Protein AF-A0A257LM14-F1 (afdb_monomer_lite)

Sequence (105 aa):
MKANSSKTSAGATAELETVQTRSSAEALLVGLDWGTNISSVVTALRGSNEIVAKELIPTVVGYAKEGVLPGVLPDDSKVLFGRMALKHKSNLTLVRPLRGGVIHD

Secondary structure (DSSP, 8-state):
--------------------------PEEEEEEE-SSEEEEEEEETT---EEEEEEEE--EEEEPTTPPTTSSGGG-SEEEHHHHHHTGGGEEEE-SEETTEE--

Structure (mmCIF, N/CA/C/O backbone):
data_AF-A0A257LM14-F1
#
_entry.id   AF-A0A257LM14-F1
#
loop_
_atom_site.group_PDB
_atom_site.id
_atom_site.type_symbol
_atom_site.label_atom_id
_atom_site.label_alt_id
_atom_site.label_comp_id
_atom_site.label_asym_id
_atom_site.label_entity_id
_atom_site.label_seq_id
_atom_site.pdbx_PDB_ins_code
_atom_site.Cartn_x
_atom_site.Cartn_y
_atom_site.Cartn_z
_atom_site.occupancy
_atom_site.B_iso_or_equiv
_atom_site.auth_seq_id
_atom_site.auth_comp_id
_atom_site.auth_asym_id
_atom_site.auth_atom_id
_atom_site.pdbx_PDB_model_num
ATOM 1 N N . MET A 1 1 ? 24.226 66.674 -63.026 1.00 42.97 1 MET A N 1
ATOM 2 C CA . MET A 1 1 ? 22.933 66.162 -63.534 1.00 42.97 1 MET A CA 1
ATOM 3 C C . MET A 1 1 ? 23.087 64.708 -63.959 1.00 42.97 1 MET A C 1
ATOM 5 O O . MET A 1 1 ? 23.716 64.465 -64.975 1.00 42.97 1 MET A O 1
ATOM 9 N N . LYS A 1 2 ? 22.568 63.765 -63.167 1.00 39.91 2 LYS A N 1
ATOM 10 C CA . LYS A 1 2 ? 21.621 62.691 -63.534 1.00 39.91 2 LYS A CA 1
ATOM 11 C C . LYS A 1 2 ? 21.447 61.797 -62.299 1.00 39.91 2 LYS A C 1
ATOM 13 O O . LYS A 1 2 ? 22.424 61.416 -61.667 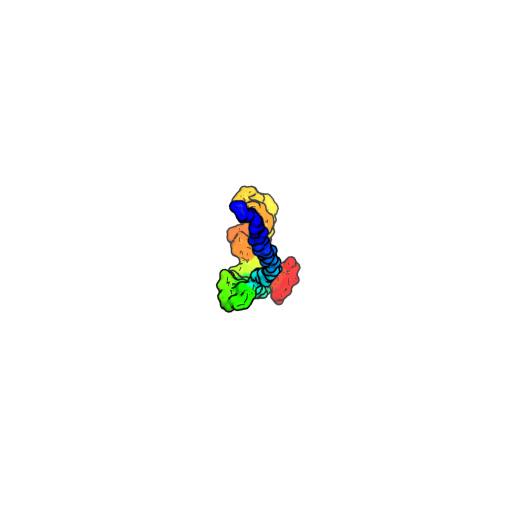1.00 39.91 2 LYS A O 1
ATOM 18 N N . ALA A 1 3 ? 20.189 61.587 -61.929 1.00 40.19 3 ALA A N 1
ATOM 19 C CA . ALA A 1 3 ? 19.737 60.820 -60.776 1.00 40.19 3 ALA A CA 1
ATOM 20 C C . ALA A 1 3 ? 19.376 59.375 -61.172 1.00 40.19 3 ALA A C 1
ATOM 22 O O . ALA A 1 3 ? 19.309 59.068 -62.363 1.00 40.19 3 ALA A O 1
ATOM 23 N N . ASN A 1 4 ? 19.014 58.594 -60.145 1.00 35.81 4 ASN A N 1
ATOM 24 C CA . ASN A 1 4 ? 18.319 57.295 -60.134 1.00 35.81 4 ASN A CA 1
ATOM 25 C C . ASN A 1 4 ? 19.172 56.031 -60.360 1.00 35.81 4 ASN A C 1
ATOM 27 O O . ASN A 1 4 ? 20.073 56.024 -61.183 1.00 35.81 4 ASN A O 1
ATOM 31 N N . SER A 1 5 ? 18.925 54.901 -59.686 1.00 37.81 5 SER A N 1
ATOM 32 C CA . SER A 1 5 ? 17.835 54.522 -58.770 1.00 37.81 5 SER A CA 1
ATOM 33 C C . SER A 1 5 ? 18.289 53.447 -57.779 1.00 37.81 5 SER A C 1
ATOM 35 O O . SER A 1 5 ? 19.146 52.619 -58.084 1.00 37.81 5 SER A O 1
ATOM 37 N N . SER A 1 6 ? 17.613 53.416 -56.635 1.00 46.28 6 SER A N 1
ATOM 38 C CA . SER A 1 6 ? 17.588 52.343 -55.645 1.00 46.28 6 SER A CA 1
ATOM 39 C C . SER A 1 6 ? 17.247 50.967 -56.234 1.00 46.28 6 SER A C 1
ATOM 41 O O . SER A 1 6 ? 16.349 50.829 -57.064 1.00 46.28 6 SER A O 1
ATOM 43 N N . LYS A 1 7 ? 17.900 49.924 -55.712 1.00 43.12 7 LYS A N 1
ATOM 44 C CA . LYS A 1 7 ? 17.311 48.584 -55.590 1.00 43.12 7 LYS A CA 1
ATOM 45 C C . LYS A 1 7 ? 17.601 48.054 -54.193 1.00 43.12 7 LYS A C 1
ATOM 47 O O . LYS A 1 7 ? 18.682 47.554 -53.906 1.00 43.12 7 LYS A O 1
ATOM 52 N N . THR A 1 8 ? 16.611 48.211 -53.328 1.00 41.47 8 THR A N 1
ATOM 53 C CA . THR A 1 8 ? 16.487 47.512 -52.054 1.00 41.47 8 THR A CA 1
ATOM 54 C C . THR A 1 8 ? 16.353 46.023 -52.366 1.00 41.47 8 THR A C 1
ATOM 56 O O . THR A 1 8 ? 15.408 45.629 -53.051 1.00 41.47 8 THR A O 1
ATOM 59 N N . SER A 1 9 ? 17.296 45.190 -51.924 1.00 43.09 9 SER A N 1
ATOM 60 C CA . SER A 1 9 ? 17.082 43.744 -51.930 1.00 43.09 9 SER A CA 1
ATOM 61 C C . SER A 1 9 ? 16.272 43.402 -50.683 1.00 43.09 9 SER A C 1
ATOM 63 O O . SER A 1 9 ? 16.743 43.509 -49.554 1.00 43.09 9 SER A O 1
ATOM 65 N N . ALA A 1 10 ? 15.0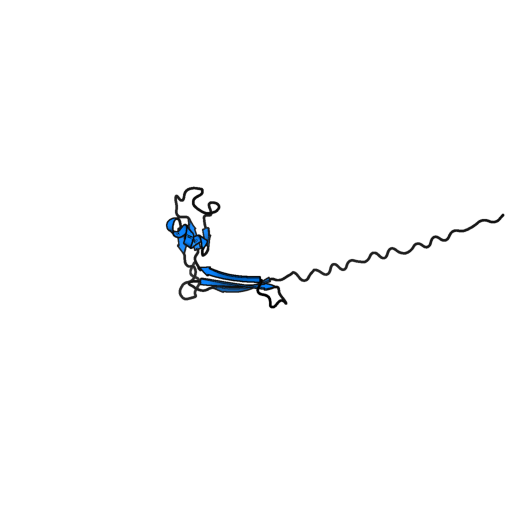03 43.064 -50.896 1.00 47.72 10 ALA A N 1
ATOM 66 C CA . ALA A 1 10 ? 14.186 42.416 -49.888 1.00 47.72 10 ALA A CA 1
ATOM 67 C C . ALA A 1 10 ? 14.758 41.007 -49.685 1.00 47.72 10 ALA A C 1
ATOM 69 O O . ALA A 1 10 ? 14.503 40.100 -50.476 1.00 47.72 10 ALA A O 1
ATOM 70 N N . GLY A 1 11 ? 15.613 40.854 -48.674 1.00 38.16 11 GLY A N 1
ATOM 71 C CA . GLY A 1 11 ? 16.043 39.548 -48.198 1.00 38.16 11 GLY A CA 1
ATOM 72 C C . GLY A 1 11 ? 14.843 38.855 -47.569 1.00 38.16 11 GLY A C 1
ATOM 73 O O . GLY A 1 11 ? 14.321 39.325 -46.562 1.00 38.16 11 GLY A O 1
ATOM 74 N N . ALA A 1 12 ? 14.381 37.786 -48.211 1.00 43.88 12 ALA A N 1
ATOM 75 C CA . ALA A 1 12 ? 13.285 36.958 -47.746 1.00 43.88 12 ALA A CA 1
ATOM 76 C C . ALA A 1 12 ? 13.531 36.509 -46.297 1.00 43.88 12 ALA A C 1
ATOM 78 O O . ALA A 1 12 ? 14.505 35.814 -46.006 1.00 43.88 12 ALA A O 1
ATOM 79 N N . THR A 1 13 ? 12.636 36.898 -45.393 1.00 45.09 13 THR A N 1
ATOM 80 C CA . THR A 1 13 ? 12.479 36.247 -44.095 1.00 45.09 13 THR A CA 1
ATOM 81 C C . THR A 1 13 ? 11.970 34.839 -44.357 1.00 45.09 13 THR A C 1
ATOM 83 O O . THR A 1 13 ? 10.777 34.627 -44.559 1.00 45.09 13 THR A O 1
ATOM 86 N N . ALA A 1 14 ? 12.888 33.877 -44.411 1.00 50.44 14 ALA A N 1
ATOM 87 C CA . ALA A 1 14 ? 12.535 32.484 -44.221 1.00 50.44 14 ALA A CA 1
ATOM 88 C C . ALA A 1 14 ? 12.097 32.349 -42.760 1.00 50.44 14 ALA A C 1
ATOM 90 O O . ALA A 1 14 ? 12.934 32.320 -41.856 1.00 50.44 14 ALA A O 1
ATOM 91 N N . GLU A 1 15 ? 10.786 32.343 -42.521 1.00 53.72 15 GLU A N 1
ATOM 92 C CA . GLU A 1 15 ? 10.265 31.801 -41.275 1.00 53.72 15 GLU A CA 1
ATOM 93 C C . GLU A 1 15 ? 10.714 30.342 -41.229 1.00 53.72 15 GLU A C 1
ATOM 95 O O . GLU A 1 15 ? 10.286 29.513 -42.033 1.00 53.72 15 GLU A O 1
ATOM 100 N N . LEU A 1 16 ? 11.663 30.050 -40.337 1.00 46.91 16 LEU A N 1
ATOM 101 C CA . LEU A 1 16 ? 11.929 28.683 -39.935 1.00 46.91 16 LEU A CA 1
ATOM 102 C C . LEU A 1 16 ? 10.611 28.177 -39.351 1.00 46.91 16 LEU A C 1
ATOM 104 O O . LEU A 1 16 ? 10.259 28.542 -38.229 1.00 46.91 16 LEU A O 1
ATOM 108 N N . GLU A 1 17 ? 9.883 27.357 -40.108 1.00 53.94 17 GLU A N 1
ATOM 109 C CA . GLU A 1 17 ? 8.891 26.472 -39.520 1.00 53.94 17 GLU A CA 1
ATOM 110 C C . GLU A 1 17 ? 9.639 25.660 -38.468 1.00 53.94 17 GLU A C 1
ATOM 112 O O . GLU A 1 17 ? 10.420 24.752 -38.767 1.00 53.94 17 GLU A O 1
ATOM 117 N N . THR A 1 18 ? 9.455 26.042 -37.207 1.00 52.00 18 THR A N 1
ATOM 118 C CA . THR A 1 18 ? 9.817 25.205 -36.085 1.00 52.00 18 THR A CA 1
ATOM 119 C C . THR A 1 18 ? 8.920 23.992 -36.206 1.00 52.00 18 THR A C 1
ATOM 121 O O . THR A 1 18 ? 7.777 23.980 -35.754 1.00 52.00 18 THR A O 1
ATOM 124 N N . VAL A 1 19 ? 9.437 22.956 -36.870 1.00 52.53 19 VAL A N 1
ATOM 125 C CA . VAL A 1 19 ? 8.912 21.608 -36.736 1.00 52.53 19 VAL A CA 1
ATOM 126 C C . VAL A 1 19 ? 8.985 21.339 -35.248 1.00 52.53 19 VAL A C 1
ATOM 128 O O . VAL A 1 19 ? 10.044 21.049 -34.693 1.00 52.53 19 VAL A O 1
ATOM 131 N N . GLN A 1 20 ? 7.854 21.538 -34.585 1.00 51.19 20 GLN A N 1
ATOM 132 C CA . GLN A 1 20 ? 7.662 21.212 -33.197 1.00 51.19 20 GLN A CA 1
ATOM 133 C C . GLN A 1 20 ? 7.642 19.687 -33.178 1.00 51.19 20 GLN A C 1
ATOM 135 O O . GLN A 1 20 ? 6.591 19.047 -33.183 1.00 51.19 20 GLN A O 1
ATOM 140 N N . THR A 1 21 ? 8.832 19.084 -33.253 1.00 49.88 21 THR A N 1
ATOM 141 C CA . THR A 1 21 ? 9.041 17.700 -32.871 1.00 49.88 21 THR A CA 1
ATOM 142 C C . THR A 1 21 ? 8.453 17.620 -31.485 1.00 49.88 21 THR A C 1
ATOM 144 O O . THR A 1 21 ? 9.005 18.198 -30.548 1.00 49.88 21 THR A O 1
ATOM 147 N N . ARG A 1 22 ? 7.284 16.978 -31.368 1.00 49.91 22 ARG A N 1
ATOM 148 C CA . ARG A 1 22 ? 6.772 16.533 -30.078 1.00 49.91 22 ARG A CA 1
ATOM 149 C C . ARG A 1 22 ? 7.969 15.871 -29.422 1.00 49.91 22 ARG A C 1
ATOM 151 O O . ARG A 1 22 ? 8.452 14.876 -29.971 1.00 49.91 22 ARG A O 1
ATOM 158 N N . SER A 1 23 ? 8.509 16.463 -28.351 1.00 56.91 23 SER A N 1
ATOM 159 C CA . SER A 1 23 ? 9.535 15.763 -27.593 1.00 56.91 23 SER A CA 1
ATOM 160 C C . SER A 1 23 ? 8.903 14.415 -27.287 1.00 56.91 23 SER A C 1
ATOM 162 O O . SER A 1 23 ? 7.734 14.351 -26.887 1.00 56.91 23 SER A O 1
ATOM 164 N N . SER A 1 24 ? 9.572 13.329 -27.675 1.00 61.41 24 SER A N 1
ATOM 165 C CA . SER A 1 24 ? 9.053 12.004 -27.372 1.00 61.41 24 SER A CA 1
ATOM 166 C C . SER A 1 24 ? 8.822 12.012 -25.870 1.00 61.41 24 SER A C 1
ATOM 168 O O . SER A 1 24 ? 9.800 12.190 -25.145 1.00 61.41 24 SER A O 1
ATOM 170 N N . ALA A 1 25 ? 7.559 11.964 -25.434 1.00 62.53 25 ALA A N 1
ATOM 171 C CA . ALA A 1 25 ? 7.218 12.196 -24.039 1.00 62.53 25 ALA A CA 1
ATOM 172 C C . ALA A 1 25 ? 8.159 11.356 -23.172 1.00 62.53 25 ALA A C 1
ATOM 174 O O . ALA A 1 25 ? 8.285 10.149 -23.409 1.00 62.53 25 ALA A O 1
ATOM 175 N N . GLU A 1 26 ? 8.888 12.010 -22.266 1.00 80.75 26 GLU A N 1
ATOM 176 C CA . GLU A 1 26 ? 9.843 11.342 -21.389 1.00 80.75 26 GLU A CA 1
ATOM 177 C C . GLU A 1 26 ? 9.064 10.309 -20.573 1.00 80.75 26 GLU A C 1
ATOM 179 O O . GLU A 1 26 ? 8.284 10.640 -19.683 1.00 80.75 26 GLU A O 1
ATOM 184 N N . ALA A 1 27 ? 9.184 9.040 -20.956 1.00 89.56 27 ALA A N 1
ATOM 185 C CA . ALA A 1 27 ? 8.460 7.961 -20.310 1.00 89.56 27 ALA A CA 1
ATOM 186 C C . ALA A 1 27 ? 9.290 7.441 -19.135 1.00 89.56 27 ALA A C 1
ATOM 188 O O . ALA A 1 27 ? 10.456 7.083 -19.307 1.00 89.56 27 ALA A O 1
ATOM 189 N N . LEU A 1 28 ? 8.678 7.353 -17.955 1.00 93.12 28 LEU A N 1
ATOM 190 C CA . LEU A 1 28 ? 9.245 6.660 -16.803 1.00 93.12 28 LEU A CA 1
ATOM 191 C C . LEU A 1 28 ? 8.745 5.212 -16.810 1.00 93.12 28 LEU A C 1
ATOM 193 O O . LEU A 1 28 ? 7.544 4.957 -16.733 1.00 93.12 28 LEU A O 1
ATOM 197 N N . LEU A 1 29 ? 9.663 4.260 -16.916 1.00 94.75 29 LEU A N 1
ATOM 198 C CA . LEU A 1 29 ? 9.367 2.845 -16.738 1.00 94.75 29 LEU A CA 1
ATOM 199 C C . LEU A 1 29 ? 9.223 2.566 -15.243 1.00 94.75 29 LEU A C 1
ATOM 201 O O . LEU A 1 29 ? 10.077 2.976 -14.457 1.00 94.75 29 LEU A O 1
ATOM 205 N N . VAL A 1 30 ? 8.162 1.855 -14.862 1.00 96.69 30 VAL A N 1
ATOM 206 C CA . VAL A 1 30 ? 7.879 1.482 -13.471 1.00 96.69 30 VAL A CA 1
ATOM 207 C C . VAL A 1 30 ? 7.732 -0.032 -13.388 1.00 96.69 30 VAL A C 1
ATOM 209 O O . VAL A 1 30 ? 6.799 -0.607 -13.943 1.00 96.69 30 VAL A O 1
ATOM 212 N N . GLY A 1 31 ? 8.660 -0.678 -12.691 1.00 97.06 31 GLY A N 1
ATOM 213 C CA . GLY A 1 31 ? 8.525 -2.058 -12.248 1.00 97.06 31 GLY A CA 1
ATOM 214 C C . GLY A 1 31 ? 7.830 -2.087 -10.893 1.00 97.06 31 GLY A C 1
ATOM 215 O O . GLY A 1 31 ? 8.346 -1.522 -9.930 1.00 97.06 31 GLY A O 1
ATOM 216 N N . LEU A 1 32 ? 6.674 -2.743 -10.826 1.00 97.62 32 LEU A N 1
ATOM 217 C CA . LEU A 1 32 ? 5.918 -2.962 -9.597 1.00 97.62 32 LEU A CA 1
ATOM 218 C C . LEU A 1 32 ? 5.843 -4.464 -9.322 1.00 97.62 32 LEU A C 1
ATOM 220 O O . LEU A 1 32 ? 5.267 -5.210 -10.109 1.00 97.62 32 LEU A O 1
ATOM 224 N N . ASP A 1 33 ? 6.390 -4.879 -8.186 1.00 97.06 33 ASP A N 1
ATOM 225 C CA . ASP A 1 33 ? 6.137 -6.192 -7.599 1.00 97.06 33 ASP A CA 1
ATOM 226 C C . ASP A 1 33 ? 5.220 -5.998 -6.391 1.00 97.06 33 ASP A C 1
ATOM 228 O O . ASP A 1 33 ? 5.562 -5.298 -5.433 1.00 97.06 33 ASP A O 1
ATOM 232 N N . TRP A 1 34 ? 4.020 -6.567 -6.463 1.00 96.19 34 TRP A N 1
ATOM 233 C CA . TRP A 1 34 ? 2.987 -6.376 -5.458 1.00 96.19 34 TRP A CA 1
ATOM 234 C C . TRP A 1 34 ? 2.846 -7.627 -4.589 1.00 96.19 34 TRP A C 1
ATOM 236 O O . TRP A 1 34 ? 2.011 -8.496 -4.831 1.00 96.19 34 TRP A O 1
ATOM 246 N N . GLY A 1 35 ? 3.683 -7.714 -3.555 1.00 96.50 35 GLY A N 1
ATOM 247 C CA . GLY A 1 35 ? 3.659 -8.819 -2.602 1.00 96.50 35 GLY A CA 1
ATOM 248 C C . GLY A 1 35 ? 2.570 -8.684 -1.536 1.00 96.50 35 GLY A C 1
ATOM 249 O O . GLY A 1 35 ? 2.059 -7.606 -1.255 1.00 96.50 35 GLY A O 1
ATOM 250 N N . THR A 1 36 ? 2.238 -9.790 -0.868 1.00 97.31 36 THR A N 1
ATOM 251 C CA . THR A 1 36 ? 1.254 -9.810 0.236 1.00 97.31 36 THR A CA 1
ATOM 252 C C . THR A 1 36 ? 1.716 -9.032 1.469 1.00 97.31 36 THR A C 1
ATOM 254 O O . THR A 1 36 ? 0.904 -8.464 2.205 1.00 97.31 36 THR A O 1
ATOM 257 N N . ASN A 1 37 ? 3.030 -9.022 1.719 1.00 96.69 37 ASN A N 1
ATOM 258 C CA . ASN A 1 37 ? 3.617 -8.343 2.867 1.00 96.69 37 ASN A CA 1
ATOM 259 C C . ASN A 1 37 ? 4.231 -6.986 2.514 1.00 96.69 37 ASN A C 1
ATOM 261 O O . ASN A 1 37 ? 3.985 -6.002 3.216 1.00 96.69 37 ASN A O 1
ATOM 265 N N . ILE A 1 38 ? 5.042 -6.978 1.458 1.00 98.06 38 ILE A N 1
ATOM 266 C CA . ILE A 1 38 ? 5.868 -5.868 0.990 1.00 98.06 38 ILE A CA 1
ATOM 267 C C . ILE A 1 38 ? 5.674 -5.749 -0.524 1.00 98.06 38 ILE A C 1
ATOM 269 O O . ILE A 1 38 ? 5.762 -6.749 -1.232 1.00 98.06 38 ILE A O 1
ATOM 273 N N . SER A 1 39 ? 5.463 -4.530 -1.001 1.00 97.94 39 SER A N 1
ATOM 274 C CA . SER A 1 39 ? 5.509 -4.150 -2.405 1.00 97.94 39 SER A CA 1
ATOM 275 C C . SER A 1 39 ? 6.886 -3.571 -2.716 1.00 97.94 39 SER A C 1
ATOM 277 O O . SER A 1 39 ? 7.450 -2.838 -1.902 1.00 97.94 39 SER A O 1
ATOM 279 N N . SER A 1 40 ? 7.417 -3.859 -3.895 1.00 98.25 40 SER A N 1
ATOM 280 C CA . SER A 1 40 ? 8.654 -3.273 -4.402 1.00 98.25 40 SER A CA 1
ATOM 281 C C . SER A 1 40 ? 8.347 -2.415 -5.622 1.00 98.25 40 SER A C 1
ATOM 283 O O . SER A 1 40 ? 7.598 -2.833 -6.503 1.00 98.25 40 SER A O 1
ATOM 285 N N . VAL A 1 41 ? 8.930 -1.221 -5.676 1.00 97.94 41 VAL A N 1
ATOM 286 C CA . VAL A 1 41 ? 8.839 -0.319 -6.826 1.00 97.94 41 VAL A CA 1
ATOM 287 C C . VAL A 1 41 ? 10.246 0.018 -7.287 1.00 97.94 41 VAL A C 1
ATOM 289 O O . VAL A 1 41 ? 11.085 0.401 -6.475 1.00 97.94 41 VAL A O 1
ATOM 292 N N . VAL A 1 42 ? 10.501 -0.109 -8.585 1.00 97.75 42 VAL A N 1
ATOM 293 C CA . VAL A 1 42 ? 11.741 0.331 -9.233 1.00 97.75 42 VAL A CA 1
ATOM 294 C C . VAL A 1 42 ? 11.375 1.182 -10.435 1.00 97.75 42 VAL A C 1
ATOM 296 O O . VAL A 1 42 ? 10.494 0.804 -11.203 1.00 97.75 42 VAL A O 1
ATOM 299 N N . THR A 1 43 ? 12.045 2.314 -10.624 1.00 97.00 43 THR A N 1
ATOM 300 C CA . THR A 1 43 ? 11.776 3.203 -11.758 1.00 97.00 43 THR A CA 1
ATOM 301 C C . THR A 1 43 ? 13.040 3.538 -12.537 1.00 97.00 43 THR A C 1
ATOM 303 O O . THR A 1 43 ? 14.106 3.688 -11.944 1.00 97.00 43 THR A O 1
ATOM 306 N N . ALA A 1 44 ? 12.920 3.706 -13.852 1.00 95.69 44 ALA A N 1
ATOM 307 C CA . ALA A 1 44 ? 14.007 4.116 -14.743 1.00 95.69 44 ALA A CA 1
ATOM 308 C C . ALA A 1 44 ? 13.458 4.966 -15.895 1.00 95.69 44 ALA A C 1
ATOM 310 O O . ALA A 1 44 ? 12.327 4.755 -16.336 1.00 95.69 44 ALA A O 1
ATOM 311 N N . LEU A 1 45 ? 14.237 5.919 -16.408 1.00 93.62 45 LEU A N 1
ATOM 312 C CA . LEU A 1 45 ? 13.846 6.655 -17.614 1.00 93.62 45 LEU A CA 1
ATOM 313 C C . LEU A 1 45 ? 13.924 5.737 -18.838 1.00 93.62 45 LEU A C 1
ATOM 315 O O . LEU A 1 45 ? 14.851 4.940 -18.977 1.00 93.62 45 LEU A O 1
ATOM 319 N N . ARG A 1 46 ? 12.962 5.845 -19.756 1.00 90.69 46 ARG A N 1
ATOM 320 C CA . ARG A 1 46 ? 12.945 5.047 -20.986 1.00 90.69 46 ARG A CA 1
ATOM 321 C C . ARG A 1 46 ? 14.204 5.317 -21.813 1.00 90.69 46 ARG A C 1
ATOM 323 O O . ARG A 1 46 ? 14.451 6.445 -22.218 1.00 90.69 46 ARG A O 1
ATOM 330 N N . GLY A 1 47 ? 14.960 4.260 -22.105 1.00 89.31 47 GLY A N 1
ATOM 331 C CA . GLY A 1 47 ? 16.235 4.354 -22.827 1.00 89.31 47 GLY A CA 1
ATOM 332 C C . GLY A 1 47 ? 17.450 4.611 -21.930 1.00 89.31 47 GLY A C 1
ATOM 333 O O . GLY A 1 47 ? 18.567 4.612 -22.435 1.00 89.31 47 GLY A O 1
ATOM 334 N N . SER A 1 48 ? 17.251 4.773 -20.618 1.00 87.81 48 SER A N 1
ATOM 335 C CA . SER A 1 48 ? 18.317 4.774 -19.618 1.00 87.81 48 SER A CA 1
ATOM 336 C C . SER A 1 48 ? 18.376 3.429 -18.889 1.00 87.81 48 SER A C 1
ATOM 338 O O . SER A 1 48 ? 17.352 2.790 -18.653 1.00 87.81 48 SER A O 1
ATOM 340 N N . ASN A 1 49 ? 19.585 3.023 -18.502 1.00 85.56 49 ASN A N 1
ATOM 341 C CA . ASN A 1 49 ? 19.816 1.898 -17.588 1.00 85.56 49 ASN A CA 1
ATOM 342 C C . ASN A 1 49 ? 19.942 2.357 -16.124 1.00 85.56 49 ASN A C 1
ATOM 344 O O . ASN A 1 49 ? 20.189 1.542 -15.236 1.00 85.56 49 ASN A O 1
ATOM 348 N N . GLU A 1 50 ? 19.813 3.658 -15.869 1.00 92.56 50 GLU A N 1
ATOM 349 C CA . GLU A 1 50 ? 19.896 4.233 -14.534 1.00 92.56 50 GLU A CA 1
ATOM 350 C C . GLU A 1 50 ? 18.576 4.056 -13.776 1.00 92.56 50 GLU A C 1
ATOM 352 O O . GLU A 1 50 ? 17.495 4.404 -14.262 1.00 92.56 50 GLU A O 1
ATOM 357 N N . ILE A 1 51 ? 18.676 3.529 -12.555 1.00 94.69 51 ILE A N 1
ATOM 358 C CA . ILE A 1 51 ? 17.548 3.437 -11.631 1.00 94.69 51 ILE A CA 1
ATOM 359 C C . ILE A 1 51 ? 17.346 4.808 -10.985 1.00 94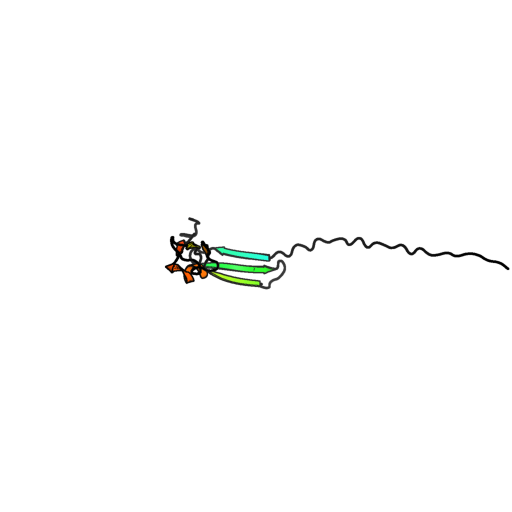.69 51 ILE A C 1
ATOM 361 O O . ILE A 1 51 ? 18.198 5.275 -10.235 1.00 94.69 51 ILE A O 1
ATOM 365 N N . VAL A 1 52 ? 16.186 5.410 -11.235 1.00 95.44 52 VAL A N 1
ATOM 366 C CA . VAL A 1 52 ? 15.772 6.698 -10.660 1.00 95.44 52 VAL A CA 1
ATOM 367 C C . VAL A 1 52 ? 15.294 6.528 -9.216 1.00 95.44 52 VAL A C 1
ATOM 369 O O . VAL A 1 52 ? 15.584 7.359 -8.361 1.00 95.44 52 VAL A O 1
ATOM 372 N N . ALA A 1 53 ? 14.564 5.450 -8.926 1.00 95.44 53 ALA A N 1
ATOM 373 C CA . ALA A 1 53 ? 14.086 5.149 -7.581 1.00 95.44 53 ALA A CA 1
ATOM 374 C C . ALA A 1 53 ? 13.951 3.640 -7.365 1.00 95.44 53 ALA A C 1
ATOM 376 O O . ALA A 1 53 ? 13.662 2.884 -8.296 1.00 95.44 53 ALA A O 1
ATOM 377 N N . LYS A 1 54 ? 14.143 3.209 -6.115 1.00 97.19 54 LYS A N 1
ATOM 378 C CA . LYS A 1 54 ? 13.938 1.832 -5.661 1.00 97.19 54 LYS A CA 1
ATOM 379 C C . LYS A 1 54 ? 13.417 1.839 -4.229 1.00 97.19 54 LYS A C 1
ATOM 381 O O . LYS A 1 54 ? 14.120 2.275 -3.324 1.00 97.19 54 LYS A O 1
ATOM 386 N N . GLU A 1 55 ? 12.214 1.321 -4.019 1.00 97.56 55 GLU A N 1
ATOM 387 C CA . GLU A 1 55 ? 11.520 1.371 -2.732 1.00 97.56 55 GLU A CA 1
ATOM 388 C C . GLU A 1 55 ? 10.905 0.025 -2.353 1.00 97.56 55 GLU A C 1
ATOM 390 O O . GLU A 1 55 ? 10.347 -0.674 -3.193 1.00 97.56 55 GLU A O 1
ATOM 395 N N . LEU A 1 56 ? 10.963 -0.301 -1.058 1.00 98.12 56 LEU A N 1
ATOM 396 C CA . LEU A 1 56 ? 10.265 -1.438 -0.449 1.00 98.12 56 LEU A CA 1
ATOM 397 C C . LEU A 1 56 ? 9.207 -0.933 0.530 1.00 98.12 56 LEU A C 1
ATOM 399 O O . LEU A 1 56 ? 9.529 -0.447 1.615 1.00 98.12 56 LEU A O 1
ATOM 403 N N . ILE A 1 57 ? 7.938 -1.058 0.174 1.00 98.12 57 ILE A N 1
ATOM 404 C CA . ILE A 1 57 ? 6.816 -0.437 0.874 1.00 98.12 57 ILE A CA 1
ATOM 405 C C . ILE A 1 57 ? 5.967 -1.540 1.509 1.00 98.12 57 ILE A C 1
ATOM 407 O O . ILE A 1 57 ? 5.569 -2.463 0.809 1.00 98.12 57 ILE A O 1
ATOM 411 N N . PRO A 1 58 ? 5.634 -1.481 2.809 1.00 98.44 58 PRO A N 1
ATOM 412 C CA . PRO A 1 58 ? 4.678 -2.417 3.387 1.00 98.44 58 PRO A CA 1
ATOM 413 C C . PRO A 1 58 ? 3.346 -2.403 2.627 1.00 98.44 58 PRO A C 1
ATOM 415 O O . PRO A 1 58 ? 2.766 -1.342 2.411 1.00 98.44 58 PRO A O 1
ATOM 418 N N . THR A 1 59 ? 2.841 -3.572 2.247 1.00 98.19 59 THR A N 1
ATOM 419 C CA . THR A 1 59 ? 1.577 -3.701 1.513 1.00 98.19 59 THR A CA 1
ATOM 420 C C . THR A 1 59 ? 0.410 -3.669 2.485 1.00 98.19 59 THR A C 1
ATOM 422 O O . THR A 1 59 ? -0.148 -4.696 2.877 1.00 98.19 59 THR A O 1
ATOM 425 N N . VAL A 1 60 ? 0.097 -2.466 2.951 1.00 98.38 60 VAL A N 1
ATOM 426 C CA . VAL A 1 60 ? -0.945 -2.222 3.942 1.00 98.38 60 VAL A CA 1
ATOM 427 C C . VAL A 1 60 ? -1.583 -0.862 3.697 1.00 98.38 60 VAL A C 1
ATOM 429 O O . VAL A 1 60 ? -0.899 0.118 3.390 1.00 98.38 60 VAL A O 1
ATOM 432 N N . VAL A 1 61 ? -2.896 -0.817 3.865 1.00 98.44 61 VAL A N 1
ATOM 433 C CA . VAL A 1 61 ? -3.705 0.400 3.869 1.00 98.44 61 VAL A CA 1
ATOM 434 C C . VAL A 1 61 ? -4.241 0.580 5.283 1.00 98.44 61 VAL A C 1
ATOM 436 O O . VAL A 1 61 ? -4.594 -0.395 5.939 1.00 98.44 61 VAL A O 1
ATOM 439 N N . GLY A 1 62 ? -4.259 1.803 5.796 1.00 98.44 62 GLY A N 1
ATOM 440 C CA . GLY A 1 62 ? -4.826 2.118 7.100 1.00 98.44 62 GLY A CA 1
ATOM 441 C C . GLY A 1 62 ? -5.927 3.154 6.972 1.00 98.44 62 GLY A C 1
ATOM 442 O O . GLY A 1 62 ? -5.659 4.268 6.533 1.00 98.44 62 GLY A O 1
ATOM 443 N N . TYR A 1 63 ? -7.137 2.799 7.391 1.00 98.38 63 TYR A N 1
ATOM 444 C CA . TYR A 1 63 ? -8.296 3.690 7.414 1.00 98.38 63 TYR A CA 1
ATOM 445 C C . TYR A 1 63 ? -8.466 4.291 8.804 1.00 98.38 63 TYR A C 1
ATOM 447 O O . TYR A 1 63 ? -8.371 3.570 9.797 1.00 98.38 63 TYR A O 1
ATOM 455 N N . ALA A 1 64 ? -8.698 5.599 8.896 1.00 98.12 64 ALA A N 1
ATOM 456 C CA . ALA A 1 64 ? -8.898 6.274 10.174 1.00 98.12 64 ALA A CA 1
ATOM 457 C C . ALA A 1 64 ? -10.064 5.657 10.954 1.00 98.12 64 ALA A C 1
ATOM 459 O O . ALA A 1 64 ? -11.148 5.454 10.409 1.00 98.12 64 ALA A O 1
ATOM 460 N N . LYS A 1 65 ? -9.837 5.369 12.239 1.00 97.81 65 LYS A N 1
ATOM 461 C CA . LYS A 1 65 ? -10.913 4.973 13.153 1.00 97.81 65 LYS A CA 1
ATOM 462 C C . LYS A 1 65 ? -11.866 6.148 13.375 1.00 97.81 65 LYS A C 1
ATOM 464 O O . LYS A 1 65 ? -11.492 7.314 13.225 1.00 97.81 65 LYS A O 1
ATOM 469 N N . GLU A 1 66 ? -13.095 5.845 13.773 1.00 95.69 66 GLU A N 1
ATOM 470 C CA . GLU A 1 66 ? -14.027 6.879 14.218 1.00 95.69 66 GLU A CA 1
ATOM 471 C C . GLU A 1 66 ? -13.472 7.622 15.443 1.00 95.69 66 GLU A C 1
ATOM 473 O O . GLU A 1 66 ? -12.800 7.038 16.293 1.00 95.69 66 GLU A O 1
ATOM 478 N N . GLY A 1 67 ? -13.732 8.929 15.518 1.00 93.62 67 GLY A N 1
ATOM 479 C CA . GLY A 1 67 ? -13.320 9.760 16.654 1.00 93.62 67 GLY A CA 1
ATOM 480 C C . GLY A 1 67 ? -11.838 10.146 16.698 1.00 93.62 67 GLY A C 1
ATOM 481 O O . GLY A 1 67 ? -11.403 10.728 17.689 1.00 93.62 67 GLY A O 1
ATOM 482 N N . VAL A 1 68 ? -11.051 9.868 15.651 1.00 94.44 68 VAL A N 1
ATOM 483 C CA . VAL A 1 68 ? -9.688 10.412 15.542 1.00 94.44 68 VAL A CA 1
ATOM 484 C C . VAL A 1 68 ? -9.751 11.942 15.501 1.00 94.44 68 VAL A C 1
ATOM 486 O O . VAL A 1 68 ? -10.416 12.520 14.640 1.00 94.44 68 VAL A O 1
ATOM 489 N N . LEU A 1 69 ? -9.067 12.580 16.453 1.00 94.56 69 LEU A N 1
ATOM 490 C CA . LEU A 1 69 ? -9.051 14.033 16.605 1.00 94.56 69 LEU A CA 1
ATOM 491 C C . LEU A 1 69 ? -8.247 14.718 15.482 1.00 94.56 69 LEU A C 1
ATOM 493 O O . LEU A 1 69 ? -7.286 14.124 14.982 1.00 94.56 69 LEU A O 1
ATOM 497 N N . PRO A 1 70 ? -8.582 15.974 15.130 1.00 94.50 70 PRO A N 1
ATOM 498 C CA . PRO A 1 70 ? -7.777 16.777 14.212 1.00 94.50 70 PRO A CA 1
ATOM 499 C C . PRO A 1 70 ? -6.320 16.927 14.679 1.00 94.50 70 PRO A C 1
ATOM 501 O O . PRO A 1 70 ? -6.045 17.030 15.876 1.00 94.50 70 PRO A O 1
ATOM 504 N N . GLY A 1 71 ? -5.386 16.937 13.735 1.00 94.62 71 GLY A N 1
ATOM 505 C CA . GLY A 1 71 ? -3.939 16.989 13.929 1.00 94.62 71 GLY A CA 1
ATOM 506 C C . GLY A 1 71 ? -3.278 15.660 14.316 1.00 94.62 71 GLY A C 1
ATOM 507 O O . GLY A 1 71 ? -2.052 15.602 14.401 1.00 94.62 71 GLY A O 1
ATOM 508 N N . VAL A 1 72 ? -4.042 14.587 14.564 1.00 95.56 72 VAL A N 1
ATOM 509 C CA . VAL A 1 72 ? -3.482 13.281 14.975 1.00 95.56 72 VAL A CA 1
ATOM 510 C C . VAL A 1 72 ? -2.914 12.500 13.793 1.00 95.56 72 VAL A C 1
ATOM 512 O O . VAL A 1 72 ? -1.905 11.804 13.932 1.00 95.56 72 VAL A O 1
ATOM 515 N N . LEU A 1 73 ? -3.583 12.570 12.643 1.00 97.44 73 LEU A N 1
ATOM 516 C CA . LEU A 1 73 ? -3.102 11.963 11.408 1.00 97.44 73 LEU A CA 1
ATOM 517 C C . LEU A 1 73 ? -2.461 13.044 10.528 1.00 97.44 73 LEU A C 1
ATOM 519 O O . LEU A 1 73 ? -2.896 14.194 10.572 1.00 97.44 73 LEU A O 1
ATOM 523 N N . PRO A 1 74 ? -1.443 12.692 9.723 1.00 96.81 74 PRO A N 1
ATOM 524 C CA . PRO A 1 74 ? -0.848 13.615 8.764 1.00 96.81 74 PRO A CA 1
ATOM 525 C C . PRO A 1 74 ? -1.927 14.196 7.856 1.00 96.81 74 PRO A C 1
ATOM 527 O O . PRO A 1 74 ? -2.714 13.436 7.283 1.00 96.81 74 PRO A O 1
ATOM 530 N N . ASP A 1 75 ? -1.961 15.524 7.770 1.00 95.69 75 ASP A N 1
ATOM 531 C CA . ASP A 1 75 ? -2.926 16.288 6.975 1.00 95.69 75 ASP A CA 1
ATOM 532 C C . ASP A 1 75 ? -4.394 15.902 7.251 1.00 95.69 75 ASP A C 1
ATOM 534 O O . ASP A 1 75 ? -5.246 15.991 6.369 1.00 95.69 75 ASP A O 1
ATOM 538 N N . ASP A 1 76 ? -4.684 1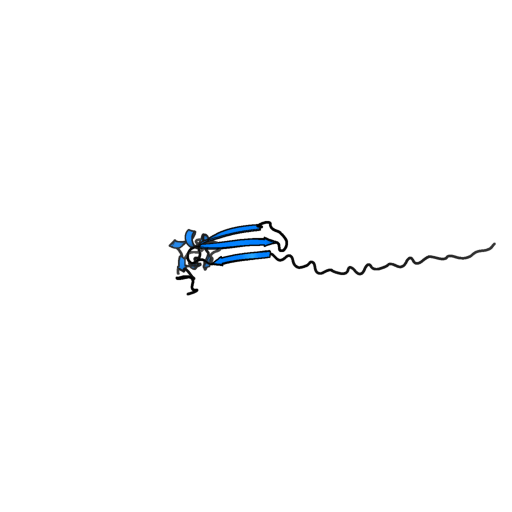5.404 8.462 1.00 94.88 76 ASP A N 1
ATOM 539 C CA . ASP A 1 76 ? -5.987 14.855 8.863 1.00 94.88 76 ASP A CA 1
ATOM 540 C C . ASP A 1 76 ? -6.542 13.773 7.921 1.00 94.88 76 ASP A C 1
ATOM 542 O O . ASP A 1 76 ? -7.756 13.549 7.821 1.00 94.88 76 ASP A O 1
ATOM 546 N N . SER A 1 77 ? -5.638 13.056 7.246 1.00 96.69 77 SER A N 1
ATOM 547 C CA . SER A 1 77 ? -6.001 12.068 6.239 1.00 96.69 77 SER A CA 1
ATOM 548 C C . SER A 1 77 ? -6.857 10.941 6.814 1.00 96.69 77 SER A C 1
ATOM 550 O O . SER A 1 77 ? -6.587 10.386 7.881 1.00 96.69 77 SER A O 1
ATOM 552 N N . LYS A 1 78 ? -7.872 10.533 6.047 1.00 97.25 78 LYS A N 1
ATOM 553 C CA . LYS A 1 78 ? -8.705 9.361 6.352 1.00 97.25 78 LYS A CA 1
ATOM 554 C C . LYS A 1 78 ? -8.069 8.041 5.924 1.00 97.25 78 LYS A C 1
ATOM 556 O O . LYS A 1 78 ? -8.522 6.992 6.376 1.00 97.25 78 LYS A O 1
ATOM 561 N N . VAL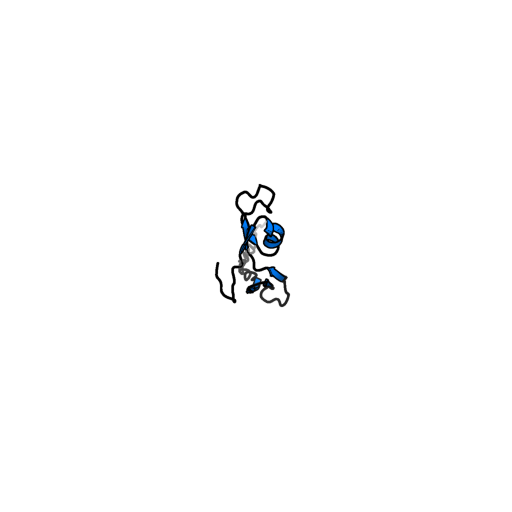 A 1 79 ? -7.035 8.085 5.081 1.00 98.19 79 VAL A N 1
ATOM 562 C CA . VAL A 1 79 ? -6.363 6.898 4.540 1.00 98.19 79 VAL A CA 1
ATOM 563 C C . VAL A 1 79 ? -4.855 7.119 4.512 1.00 98.19 79 VAL A C 1
ATOM 565 O O . VAL A 1 79 ? -4.371 8.092 3.938 1.00 98.19 79 VAL A O 1
ATOM 568 N N . LEU A 1 80 ? -4.099 6.198 5.103 1.00 98.44 80 LEU A N 1
ATOM 569 C CA . LEU A 1 80 ? -2.641 6.151 5.003 1.00 98.44 80 LEU A CA 1
ATOM 570 C C . LEU A 1 80 ? -2.191 4.843 4.349 1.00 98.44 80 LEU A C 1
ATOM 572 O O . LEU A 1 80 ? -2.865 3.819 4.443 1.00 98.44 80 LEU A O 1
ATOM 576 N N . PHE A 1 81 ? -1.003 4.861 3.747 1.00 98.12 81 PHE A N 1
ATOM 577 C CA . PHE A 1 81 ? -0.430 3.713 3.043 1.00 98.12 81 PHE A CA 1
ATOM 578 C C . PHE A 1 81 ? 0.928 3.318 3.625 1.00 98.12 81 PHE A C 1
ATOM 580 O O . PHE A 1 81 ? 1.685 4.150 4.138 1.00 98.12 81 PHE A O 1
ATOM 587 N N . GLY A 1 82 ? 1.245 2.029 3.545 1.00 98.06 82 GLY A N 1
ATOM 588 C CA . GLY A 1 82 ? 2.562 1.479 3.838 1.00 98.06 82 GLY A CA 1
ATOM 589 C C . GLY A 1 82 ? 3.138 1.897 5.187 1.00 98.06 82 GLY A C 1
ATOM 590 O O . GLY A 1 82 ? 2.526 1.702 6.238 1.00 98.06 82 GLY A O 1
ATOM 591 N N . ARG A 1 83 ? 4.349 2.470 5.170 1.00 98.12 83 ARG A N 1
ATOM 592 C CA . ARG A 1 83 ? 5.072 2.860 6.395 1.00 98.12 83 ARG A CA 1
ATOM 593 C C . ARG A 1 83 ? 4.284 3.874 7.230 1.00 98.12 83 ARG A C 1
ATOM 595 O O . ARG A 1 83 ? 4.308 3.793 8.455 1.00 98.12 83 ARG A O 1
ATOM 602 N N . MET A 1 84 ? 3.550 4.782 6.585 1.00 98.12 84 MET A N 1
ATOM 603 C CA . MET A 1 84 ? 2.749 5.789 7.285 1.00 98.12 84 MET A CA 1
ATOM 604 C C . MET A 1 84 ? 1.542 5.174 7.989 1.00 98.12 84 MET A C 1
ATOM 606 O O . MET A 1 84 ? 1.276 5.532 9.138 1.00 98.12 84 MET A O 1
ATOM 610 N N . ALA A 1 85 ? 0.882 4.198 7.361 1.00 98.44 85 ALA A N 1
ATOM 611 C CA . ALA A 1 85 ? -0.180 3.431 8.007 1.00 98.44 85 ALA A CA 1
ATOM 612 C C . ALA A 1 85 ? 0.347 2.673 9.236 1.00 98.44 85 ALA A C 1
ATOM 614 O O . ALA A 1 85 ? -0.241 2.737 10.313 1.00 98.44 85 ALA A O 1
ATOM 615 N N . LEU A 1 86 ? 1.509 2.021 9.120 1.00 98.25 86 LEU A N 1
ATOM 616 C CA . LEU A 1 86 ? 2.117 1.314 10.252 1.00 98.25 86 LEU A CA 1
ATOM 617 C C . LEU A 1 86 ? 2.539 2.254 11.389 1.00 98.25 86 LEU A C 1
ATOM 619 O O . LEU A 1 86 ? 2.350 1.909 12.557 1.00 98.25 86 LEU A O 1
ATOM 623 N N . LYS A 1 87 ? 3.070 3.441 11.069 1.00 98.19 87 LYS A N 1
ATOM 624 C CA . LYS A 1 87 ? 3.475 4.452 12.059 1.00 98.19 87 LYS A CA 1
ATOM 625 C C . LYS A 1 87 ? 2.294 4.946 12.904 1.00 98.19 87 LYS A C 1
ATOM 627 O O . LYS A 1 87 ? 2.476 5.202 14.088 1.00 98.19 87 LYS A O 1
ATOM 632 N N . HIS A 1 88 ? 1.093 5.018 12.328 1.00 98.00 88 HIS A N 1
ATOM 633 C CA . HIS A 1 88 ? -0.113 5.530 12.996 1.00 98.00 88 HIS A CA 1
ATOM 634 C C . HIS A 1 88 ? -1.130 4.423 13.316 1.00 98.00 88 HIS A C 1
ATOM 636 O O . HIS A 1 88 ? -2.303 4.702 13.554 1.00 98.00 88 HIS A O 1
ATOM 642 N N . LYS A 1 89 ? -0.692 3.156 13.356 1.00 97.75 89 LYS A N 1
ATOM 643 C CA . LYS A 1 89 ? -1.558 1.969 13.484 1.00 97.75 89 LYS A CA 1
ATOM 644 C C . LYS A 1 89 ? -2.534 1.987 14.667 1.00 97.75 89 LYS A C 1
ATOM 646 O O . LYS A 1 89 ? -3.568 1.335 14.603 1.00 97.75 89 LYS A O 1
ATOM 651 N N . SER A 1 90 ? -2.235 2.705 15.751 1.00 97.38 90 SER A N 1
ATOM 652 C CA . SER A 1 90 ? -3.143 2.828 16.903 1.00 97.38 90 SER A CA 1
ATOM 653 C C . SER A 1 90 ? -4.445 3.549 16.544 1.00 97.38 90 SER A C 1
ATOM 655 O O . SER A 1 90 ? -5.502 3.186 17.060 1.00 97.38 90 SER A O 1
ATOM 657 N N . ASN A 1 91 ? -4.379 4.499 15.611 1.00 97.88 91 ASN A N 1
ATOM 658 C CA . ASN A 1 91 ? -5.491 5.341 15.170 1.00 97.88 91 ASN A CA 1
ATOM 659 C C . ASN A 1 91 ? -6.161 4.825 13.887 1.00 97.88 91 ASN A C 1
ATOM 661 O O . ASN A 1 91 ? -7.102 5.444 13.397 1.00 97.88 91 ASN A O 1
ATOM 665 N N . LEU A 1 92 ? -5.684 3.702 13.338 1.00 98.50 92 LEU A N 1
ATOM 666 C CA . LEU A 1 92 ? -6.126 3.176 12.049 1.00 98.50 92 LEU A CA 1
ATOM 667 C C . LEU A 1 92 ? -6.632 1.736 12.162 1.00 98.50 92 LEU A C 1
ATOM 669 O O . LEU A 1 92 ? -6.101 0.928 12.925 1.00 98.50 92 LEU A O 1
ATOM 673 N N . THR A 1 93 ? -7.627 1.399 11.354 1.00 98.31 93 THR A N 1
ATOM 674 C CA . THR A 1 93 ? -7.963 0.023 10.992 1.00 98.31 93 THR A CA 1
ATOM 675 C C . THR A 1 93 ? -7.092 -0.370 9.804 1.00 98.31 93 THR A C 1
ATOM 677 O O . THR A 1 93 ? -7.203 0.218 8.729 1.00 98.31 93 THR A O 1
ATOM 680 N N . LEU A 1 94 ? -6.180 -1.324 10.010 1.00 98.19 94 LEU A N 1
ATOM 681 C CA . LEU A 1 94 ? -5.239 -1.765 8.981 1.00 98.19 94 LEU A CA 1
ATOM 682 C C . LEU A 1 94 ? -5.814 -2.911 8.144 1.00 98.19 94 LEU A C 1
ATOM 684 O O . LEU A 1 94 ? -6.327 -3.886 8.691 1.00 98.19 94 LEU A O 1
ATOM 688 N N . VAL A 1 95 ? -5.630 -2.820 6.831 1.00 97.88 95 VAL A N 1
ATOM 689 C CA . VAL A 1 95 ? -6.049 -3.798 5.828 1.00 97.88 95 VAL A CA 1
ATOM 690 C C . VAL A 1 95 ? -4.845 -4.211 4.989 1.00 97.88 95 VAL A C 1
ATOM 692 O O . VAL A 1 95 ? -4.039 -3.377 4.570 1.00 97.88 95 VAL A O 1
ATOM 695 N N . ARG A 1 96 ? -4.721 -5.515 4.734 1.00 97.00 96 ARG A N 1
ATOM 696 C CA . ARG A 1 96 ? -3.785 -6.060 3.747 1.00 97.00 96 ARG A CA 1
ATOM 697 C C . ARG A 1 96 ? -4.585 -6.463 2.509 1.00 97.00 96 ARG A C 1
ATOM 699 O O . ARG A 1 96 ? -5.285 -7.469 2.594 1.00 97.00 96 ARG A O 1
ATOM 706 N N . PRO A 1 97 ? -4.464 -5.729 1.389 1.00 96.56 97 PRO A N 1
ATOM 707 C CA . PRO A 1 97 ? -5.318 -5.943 0.218 1.00 96.56 97 PRO A CA 1
ATOM 708 C C . PRO A 1 97 ? -5.031 -7.267 -0.500 1.00 96.56 97 PRO A C 1
ATOM 710 O O . PRO A 1 97 ? -5.857 -7.761 -1.259 1.00 96.56 97 PRO A O 1
ATOM 713 N N . LEU A 1 98 ? -3.860 -7.863 -0.255 1.00 96.69 98 LEU A N 1
ATOM 714 C CA . LEU A 1 98 ? -3.445 -9.131 -0.840 1.00 96.69 98 LEU A CA 1
ATOM 715 C C . LEU A 1 98 ? -3.414 -10.242 0.214 1.00 96.69 98 LEU A C 1
ATOM 717 O O . LEU A 1 98 ? -2.767 -10.109 1.258 1.00 96.69 98 LEU A O 1
ATOM 721 N N . ARG A 1 99 ? -4.025 -11.389 -0.098 1.00 94.69 99 ARG A N 1
ATOM 722 C CA . ARG A 1 99 ? -3.974 -12.611 0.719 1.00 94.69 99 ARG A CA 1
ATOM 723 C C . ARG A 1 99 ? -3.682 -13.805 -0.188 1.00 94.69 99 ARG A C 1
ATOM 725 O O . ARG A 1 99 ? -4.324 -13.980 -1.213 1.00 94.69 99 ARG A O 1
ATOM 7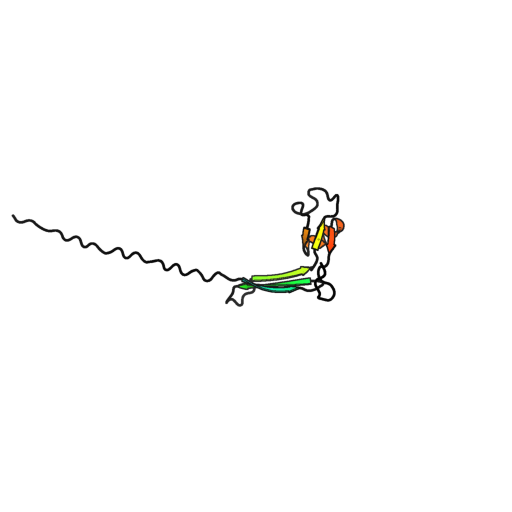32 N N . GLY A 1 100 ? -2.647 -14.584 0.135 1.00 93.69 100 GLY A N 1
ATOM 733 C CA . GLY A 1 100 ? -2.223 -15.713 -0.710 1.00 93.69 100 GLY A CA 1
ATOM 734 C C . GLY A 1 100 ? -1.822 -15.334 -2.147 1.00 93.69 100 GLY A C 1
ATOM 735 O O . GLY A 1 100 ? -1.883 -16.180 -3.027 1.00 93.69 100 GLY A O 1
ATOM 736 N N . GLY A 1 101 ? -1.441 -14.074 -2.393 1.00 93.56 101 GLY A N 1
ATOM 737 C CA . GLY A 1 101 ? -1.115 -13.564 -3.732 1.00 93.56 101 GLY A CA 1
ATOM 738 C C . GLY A 1 101 ? -2.324 -13.110 -4.559 1.00 93.56 101 GLY A C 1
ATOM 739 O O . GLY A 1 101 ? -2.156 -12.763 -5.721 1.00 93.56 101 GLY A O 1
ATOM 740 N N . VAL A 1 102 ? -3.524 -13.089 -3.973 1.00 96.19 102 VAL A N 1
ATOM 741 C CA . VAL A 1 102 ? -4.771 -12.671 -4.630 1.00 96.19 102 VAL A CA 1
ATOM 742 C C . VAL A 1 102 ? -5.285 -11.382 -3.991 1.00 96.19 102 VAL A C 1
ATOM 744 O O . VAL A 1 102 ? -5.132 -11.190 -2.783 1.00 96.19 102 VAL A O 1
ATOM 747 N N . ILE A 1 103 ? -5.867 -10.492 -4.798 1.00 95.75 103 ILE A N 1
ATOM 748 C CA . ILE A 1 103 ? -6.504 -9.248 -4.336 1.00 95.75 103 ILE A CA 1
ATOM 749 C C . ILE A 1 103 ? -7.844 -9.590 -3.678 1.00 95.75 103 ILE A C 1
ATOM 751 O O . ILE A 1 103 ? -8.643 -10.322 -4.259 1.00 95.75 103 ILE A O 1
ATOM 755 N N . HIS A 1 104 ? -8.072 -9.077 -2.471 1.00 91.88 104 HIS A N 1
ATOM 756 C CA . HIS A 1 104 ? -9.253 -9.377 -1.656 1.00 91.88 104 HIS A CA 1
ATOM 757 C C . HIS A 1 104 ? -10.046 -8.151 -1.191 1.00 91.88 104 HIS A C 1
ATOM 759 O O . HIS A 1 104 ? -11.217 -8.322 -0.866 1.00 91.88 104 HIS A O 1
ATOM 765 N N . ASP A 1 105 ? -9.431 -6.969 -1.170 1.00 81.06 105 ASP A N 1
ATOM 766 C CA . ASP A 1 105 ? -10.049 -5.676 -0.842 1.00 81.06 105 ASP A CA 1
ATOM 767 C C . ASP A 1 105 ? -9.692 -4.643 -1.918 1.00 81.06 105 ASP A C 1
ATOM 769 O O . ASP A 1 105 ? -8.557 -4.731 -2.455 1.00 81.06 105 ASP A O 1
#

pLDDT: mean 84.3, std 21.09, range [35.81, 98.5]

Foldseek 3Di:
DDDDDDDDPPDDPPPPPPPPPPPPPFDKDWDWDQDQFWIWIWIDTVVDPDTPDIDIFGQKKWAFDPPDDPPLQVVSDRIDGGPSCVVSVVRTDMDRQDDPNDGDD

Radius of gyration: 30.03 Å; chains: 1; bounding box: 37×82×80 Å